Protein AF-A0A7V2SY42-F1 (afdb_monomer_lite)

Foldseek 3Di:
DDDPVRVVVVVVVCCVVCVVPDDPLVVQLVVLHDGCLCVPLVVVVVVCVVVVHDDPVSVVVSVVSLVSRNPPPDPPPDD

Radius of gyration: 15.06 Å; chains: 1; bounding box: 27×46×31 Å

Organism: NCBI:txid1156395

Structure (mmCIF, N/CA/C/O backbone):
data_AF-A0A7V2SY42-F1
#
_entry.id   AF-A0A7V2SY42-F1
#
loop_
_atom_site.group_PDB
_atom_site.id
_atom_site.type_symbol
_atom_site.label_atom_id
_atom_site.label_alt_id
_atom_site.label_comp_id
_atom_site.label_asym_id
_atom_site.label_entity_id
_atom_site.label_seq_id
_atom_site.pdbx_PDB_ins_code
_atom_site.Cartn_x
_atom_site.Cartn_y
_atom_site.Cartn_z
_atom_site.occupancy
_atom_site.B_iso_or_equiv
_atom_site.auth_seq_id
_atom_site.auth_comp_id
_atom_site.auth_asym_id
_atom_site.auth_atom_id
_atom_site.pdbx_PDB_model_num
ATOM 1 N N . GLY A 1 1 ? 17.212 -5.793 -12.464 1.00 78.88 1 GLY A N 1
ATOM 2 C CA . GLY A 1 1 ? 15.857 -5.569 -11.928 1.00 78.88 1 GLY A CA 1
ATOM 3 C C . GLY A 1 1 ? 15.040 -6.813 -12.176 1.00 78.88 1 GLY A C 1
ATOM 4 O O . GLY A 1 1 ? 15.429 -7.579 -13.048 1.00 78.88 1 GLY A O 1
ATOM 5 N N . LEU A 1 2 ? 13.970 -7.013 -11.409 1.00 92.62 2 LEU A N 1
ATOM 6 C CA . LEU A 1 2 ? 13.011 -8.088 -11.665 1.00 92.62 2 LEU A CA 1
ATOM 7 C C . LEU A 1 2 ? 12.253 -7.804 -12.966 1.00 92.62 2 LEU A C 1
ATOM 9 O O . LEU A 1 2 ? 11.977 -6.645 -13.289 1.00 92.62 2 LEU A O 1
ATOM 13 N N . THR A 1 3 ? 11.919 -8.856 -13.698 1.00 97.88 3 THR A N 1
ATOM 14 C CA . THR A 1 3 ? 10.903 -8.802 -14.747 1.00 97.88 3 THR A CA 1
ATOM 15 C C . THR A 1 3 ? 9.521 -8.602 -14.126 1.00 97.88 3 THR A C 1
ATOM 17 O O . THR A 1 3 ? 9.317 -8.784 -12.922 1.00 97.88 3 THR A O 1
ATOM 20 N N . ARG A 1 4 ? 8.549 -8.224 -14.959 1.00 95.88 4 ARG A N 1
ATOM 21 C CA . ARG A 1 4 ? 7.158 -8.094 -14.525 1.00 95.88 4 ARG A CA 1
ATOM 22 C C . ARG A 1 4 ? 6.624 -9.411 -13.955 1.00 95.88 4 ARG A C 1
ATOM 24 O O . ARG A 1 4 ? 6.069 -9.401 -12.864 1.00 95.88 4 ARG A O 1
ATOM 31 N N . ASP A 1 5 ? 6.851 -10.517 -14.655 1.00 97.75 5 ASP A N 1
ATOM 32 C CA . ASP A 1 5 ? 6.331 -11.832 -14.268 1.00 97.75 5 ASP A CA 1
ATOM 33 C C . ASP A 1 5 ? 6.936 -12.313 -12.940 1.00 97.75 5 ASP A C 1
ATOM 35 O O . ASP A 1 5 ? 6.230 -12.857 -12.094 1.00 97.75 5 ASP A O 1
ATOM 39 N N . GLU A 1 6 ? 8.228 -12.049 -12.706 1.00 98.06 6 GLU A N 1
ATOM 40 C CA . GLU A 1 6 ? 8.869 -12.340 -11.417 1.00 98.06 6 GLU A CA 1
ATOM 41 C C . GLU A 1 6 ? 8.271 -11.497 -10.282 1.00 98.06 6 GLU A C 1
ATOM 43 O O . GLU A 1 6 ? 8.012 -12.018 -9.198 1.00 98.06 6 GLU A O 1
ATOM 48 N N . ALA A 1 7 ? 8.024 -10.204 -10.518 1.00 97.38 7 ALA A N 1
ATOM 49 C CA . ALA A 1 7 ? 7.406 -9.331 -9.523 1.00 97.38 7 ALA A CA 1
ATOM 50 C C . ALA A 1 7 ? 5.964 -9.759 -9.198 1.00 97.38 7 ALA A C 1
ATOM 52 O O . ALA A 1 7 ? 5.589 -9.821 -8.028 1.00 97.38 7 ALA A O 1
ATOM 53 N N . GLU A 1 8 ? 5.170 -10.099 -10.214 1.00 97.81 8 GLU A N 1
ATOM 54 C CA . GLU A 1 8 ? 3.804 -10.600 -10.037 1.00 97.81 8 GLU A CA 1
ATOM 55 C C . GLU A 1 8 ? 3.788 -11.941 -9.297 1.00 97.81 8 GLU A C 1
ATOM 57 O O . GLU A 1 8 ? 3.010 -12.115 -8.358 1.00 97.81 8 GLU A O 1
ATOM 62 N N . GLY A 1 9 ? 4.696 -12.856 -9.647 1.00 98.38 9 GLY A N 1
ATOM 63 C CA . GLY A 1 9 ? 4.840 -14.141 -8.966 1.00 98.38 9 GLY A CA 1
ATOM 64 C C . GLY A 1 9 ? 5.124 -13.993 -7.470 1.00 98.38 9 GLY A C 1
ATOM 65 O O . GLY A 1 9 ? 4.510 -14.686 -6.660 1.00 98.38 9 GLY A O 1
ATOM 66 N N . LEU A 1 10 ? 5.990 -13.049 -7.084 1.00 97.94 10 LEU A N 1
ATOM 67 C CA . LEU A 1 10 ? 6.278 -12.763 -5.674 1.00 97.94 10 LEU A CA 1
ATOM 68 C C . LEU A 1 10 ? 5.055 -12.224 -4.922 1.00 97.94 10 LEU A C 1
ATOM 70 O O . LEU A 1 10 ? 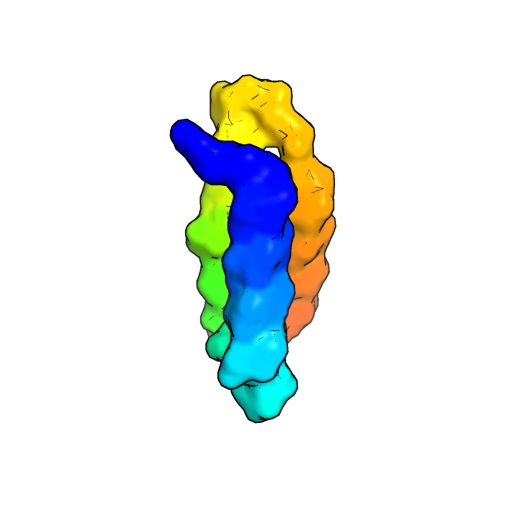4.811 -12.624 -3.784 1.00 97.94 10 LEU A O 1
ATOM 74 N N . VAL A 1 11 ? 4.275 -11.335 -5.544 1.00 96.81 11 VAL A N 1
ATOM 75 C CA . VAL A 1 11 ? 3.050 -10.795 -4.932 1.00 96.81 11 VAL A CA 1
ATOM 76 C C . VAL A 1 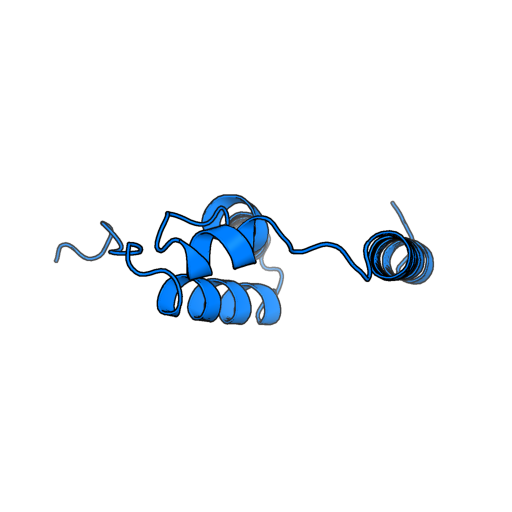11 ? 2.030 -11.910 -4.697 1.00 96.81 11 VAL A C 1
ATOM 78 O O . VAL A 1 11 ? 1.487 -12.019 -3.598 1.00 96.81 11 VAL A O 1
ATOM 81 N N . LEU A 1 12 ? 1.807 -12.767 -5.697 1.00 98.19 12 LEU A N 1
ATOM 82 C CA . LEU A 1 12 ? 0.861 -13.880 -5.595 1.00 98.19 12 LEU A CA 1
ATOM 83 C C . LEU A 1 12 ? 1.283 -14.911 -4.538 1.00 98.19 12 LEU A C 1
ATOM 85 O O . LEU A 1 12 ? 0.439 -15.388 -3.782 1.00 98.19 12 LEU A O 1
ATOM 89 N N . ASP A 1 13 ? 2.578 -15.214 -4.441 1.00 98.31 13 ASP A N 1
ATOM 90 C CA . ASP A 1 13 ? 3.120 -16.123 -3.425 1.00 98.31 13 ASP A CA 1
ATOM 91 C C . ASP A 1 13 ? 2.899 -15.596 -1.998 1.00 98.31 13 ASP A C 1
ATOM 93 O O . ASP A 1 13 ? 2.488 -16.352 -1.115 1.00 98.31 13 ASP A O 1
ATOM 97 N N . VAL A 1 14 ? 3.094 -14.291 -1.769 1.00 97.00 14 VAL A N 1
ATOM 98 C CA . VAL A 1 14 ? 2.774 -13.663 -0.477 1.00 97.00 14 VAL A CA 1
ATOM 99 C C . VAL A 1 14 ? 1.280 -13.772 -0.184 1.00 97.00 14 VAL A C 1
ATOM 101 O O . VAL A 1 14 ? 0.917 -14.191 0.915 1.00 97.00 14 VAL A O 1
ATOM 104 N N . CYS A 1 15 ? 0.417 -13.455 -1.155 1.00 96.62 15 CYS A N 1
ATOM 105 C CA . CYS A 1 15 ? -1.031 -13.566 -0.988 1.00 96.62 15 CYS A CA 1
ATOM 106 C C . CYS A 1 15 ? -1.465 -14.982 -0.586 1.00 96.62 15 CYS A C 1
ATOM 108 O O . CYS A 1 15 ? -2.279 -15.118 0.326 1.00 96.62 15 CYS A O 1
ATOM 110 N N . GLU A 1 16 ? -0.906 -16.024 -1.209 1.00 98.06 16 GLU A N 1
ATOM 111 C CA . GLU A 1 16 ? -1.237 -17.410 -0.860 1.00 98.06 16 GLU A CA 1
ATOM 112 C C . GLU A 1 16 ? -0.724 -17.774 0.539 1.00 98.06 16 GLU A C 1
ATOM 114 O O . GLU A 1 16 ? -1.472 -18.297 1.366 1.00 98.06 16 GLU A O 1
ATOM 119 N N . LYS A 1 17 ? 0.535 -17.443 0.850 1.00 98.06 17 LYS A N 1
ATOM 120 C CA . LYS A 1 17 ? 1.154 -17.764 2.148 1.00 98.06 17 LYS A CA 1
ATOM 121 C C . LYS A 1 17 ? 0.502 -17.049 3.325 1.00 98.06 17 LYS A C 1
ATOM 123 O O . LYS A 1 17 ? 0.555 -17.555 4.443 1.00 98.06 17 LYS A O 1
ATOM 128 N N . THR A 1 18 ? -0.093 -15.879 3.100 1.00 96.00 18 THR A N 1
ATOM 129 C CA . THR A 1 18 ? -0.723 -15.073 4.154 1.00 96.00 18 THR A CA 1
ATOM 130 C C . THR A 1 18 ? -2.237 -14.971 4.005 1.00 96.00 18 THR A C 1
ATOM 132 O O . THR A 1 18 ? -2.831 -14.042 4.547 1.00 96.00 18 THR A O 1
ATOM 135 N N . ARG A 1 19 ? -2.872 -15.903 3.288 1.00 96.69 19 ARG A N 1
ATOM 136 C CA . ARG A 1 19 ? -4.314 -15.879 2.984 1.00 96.69 19 ARG A CA 1
ATOM 137 C C . ARG A 1 19 ? -5.231 -15.756 4.205 1.00 96.69 19 ARG A C 1
ATOM 139 O O . ARG A 1 19 ? -6.260 -15.096 4.125 1.00 96.69 19 ARG A O 1
ATOM 146 N N . ASP A 1 20 ? -4.839 -16.350 5.331 1.00 96.88 20 ASP A N 1
ATOM 147 C CA . ASP A 1 20 ? -5.620 -16.334 6.576 1.00 96.88 20 ASP A CA 1
ATOM 148 C C . ASP A 1 20 ? -5.182 -15.201 7.526 1.00 96.88 20 ASP A C 1
ATOM 150 O O . ASP A 1 20 ? -5.721 -15.046 8.624 1.00 96.88 20 ASP A O 1
ATOM 154 N N . ASN A 1 21 ? -4.186 -14.401 7.130 1.00 95.88 21 ASN A N 1
ATOM 155 C CA . ASN A 1 21 ? -3.668 -13.309 7.941 1.00 95.88 21 ASN A CA 1
ATOM 156 C C . ASN A 1 21 ? -4.513 -12.040 7.775 1.00 95.88 21 ASN A C 1
ATOM 158 O O . ASN A 1 21 ? -4.925 -11.670 6.677 1.00 95.88 21 ASN A O 1
ATOM 162 N N . THR A 1 22 ? -4.688 -11.301 8.868 1.00 94.75 22 THR A N 1
ATOM 163 C CA . THR A 1 22 ? -5.254 -9.949 8.825 1.00 94.75 22 THR A CA 1
ATOM 164 C C . THR A 1 22 ? -4.121 -8.932 8.740 1.00 94.75 22 THR A C 1
ATOM 166 O O . THR A 1 22 ? -3.292 -8.859 9.650 1.00 94.75 22 THR A O 1
ATOM 169 N N . SER A 1 23 ? -4.098 -8.106 7.691 1.00 93.62 23 SER A N 1
ATOM 170 C CA . SER A 1 23 ? -3.069 -7.068 7.540 1.00 93.62 23 SER A CA 1
ATOM 171 C C . SER A 1 23 ? -3.084 -6.077 8.711 1.00 93.62 23 SER A C 1
ATOM 173 O O . SER A 1 23 ? -4.145 -5.737 9.240 1.00 93.62 23 SER A O 1
ATOM 175 N N . SER A 1 24 ? -1.907 -5.590 9.116 1.00 94.25 24 SER A N 1
ATOM 176 C CA . SER A 1 24 ? -1.768 -4.587 10.186 1.00 94.25 24 SER A CA 1
ATOM 177 C C . SER A 1 24 ? -2.603 -3.338 9.900 1.00 94.25 24 SER A C 1
ATOM 179 O O . SER A 1 24 ? -3.352 -2.888 10.759 1.00 94.25 24 SER A O 1
ATOM 181 N N . MET A 1 25 ? -2.580 -2.865 8.654 1.00 94.50 25 MET A N 1
ATOM 182 C CA . MET A 1 25 ? -3.351 -1.707 8.205 1.00 94.50 25 MET A CA 1
ATOM 183 C C . MET A 1 25 ? -4.868 -1.889 8.384 1.00 94.50 25 MET A C 1
ATOM 185 O O . MET A 1 25 ? -5.547 -0.959 8.815 1.00 94.50 25 MET A O 1
ATOM 189 N N . LEU A 1 26 ? -5.419 -3.080 8.110 1.00 94.88 26 LEU A N 1
ATOM 190 C CA . LEU A 1 26 ? -6.834 -3.356 8.383 1.00 94.88 26 LEU A CA 1
ATOM 191 C C . LEU A 1 26 ? -7.112 -3.372 9.891 1.00 94.88 26 LEU A C 1
ATOM 193 O O . LEU A 1 26 ? -8.119 -2.826 10.339 1.00 94.88 26 LEU A O 1
ATOM 197 N N . GLN A 1 27 ? -6.214 -3.953 10.690 1.00 95.19 27 GLN A N 1
ATOM 198 C CA . GLN A 1 27 ? -6.347 -3.921 12.147 1.00 95.19 27 GLN A CA 1
ATOM 199 C C . GLN A 1 27 ? -6.338 -2.486 12.686 1.00 95.19 27 GLN A C 1
ATOM 201 O O . GLN A 1 27 ? -7.109 -2.189 13.596 1.00 95.19 27 GLN A O 1
ATOM 206 N N . ASP A 1 28 ? -5.514 -1.599 12.125 1.00 95.31 28 ASP A N 1
ATOM 207 C CA . ASP A 1 28 ? -5.469 -0.187 12.509 1.00 95.31 28 ASP A CA 1
ATOM 208 C C . ASP A 1 28 ? -6.777 0.536 12.191 1.00 95.31 28 ASP A C 1
ATOM 210 O O . ASP A 1 28 ? -7.330 1.226 13.050 1.00 95.31 28 ASP A O 1
ATOM 214 N N . VAL A 1 29 ? -7.334 0.309 10.996 1.00 94.19 29 VAL A N 1
ATOM 215 C CA . VAL A 1 29 ? -8.653 0.840 10.617 1.00 94.19 29 VAL A CA 1
ATOM 216 C C . VAL A 1 29 ? -9.725 0.376 11.607 1.00 94.19 29 VAL A C 1
ATOM 218 O O . VAL A 1 29 ? -10.490 1.196 12.119 1.00 94.19 29 VAL A O 1
ATOM 221 N N . LEU A 1 30 ? -9.754 -0.919 11.936 1.00 93.69 30 LEU A N 1
ATOM 222 C CA . LEU A 1 30 ? -10.729 -1.487 12.873 1.00 93.69 30 LEU A CA 1
ATOM 223 C C . LEU A 1 30 ? -10.559 -0.948 14.303 1.00 93.69 30 LEU A C 1
ATOM 225 O O . LEU A 1 30 ? -11.551 -0.710 14.992 1.00 93.69 30 LEU A O 1
ATOM 229 N N . LYS A 1 31 ? -9.318 -0.713 14.745 1.00 93.44 31 LYS A N 1
ATOM 230 C CA . LYS A 1 31 ? -8.997 -0.111 16.051 1.00 93.44 31 LYS A CA 1
ATOM 231 C C . LYS A 1 31 ? -9.183 1.412 16.069 1.00 93.44 31 LYS A C 1
ATOM 233 O O . LYS A 1 31 ? -9.183 2.009 17.145 1.00 93.44 31 LYS A O 1
ATOM 238 N N . GLY A 1 32 ? -9.344 2.050 14.909 1.00 89.50 32 GLY A N 1
ATOM 239 C CA . GLY A 1 32 ? -9.382 3.507 14.776 1.00 89.50 32 GLY A CA 1
ATOM 240 C C . GLY A 1 32 ? -8.039 4.183 15.083 1.00 89.50 32 GLY A C 1
ATOM 241 O O . GLY A 1 32 ? -8.022 5.334 15.532 1.00 89.50 32 GLY A O 1
ATOM 242 N N . THR A 1 33 ? -6.927 3.472 14.893 1.00 89.25 33 THR A N 1
ATOM 243 C CA . THR A 1 33 ? -5.559 3.988 15.041 1.00 89.25 33 THR A CA 1
ATOM 244 C C . THR A 1 33 ? -5.029 4.533 13.712 1.00 89.25 33 THR A C 1
ATOM 246 O O . THR A 1 33 ? -5.720 4.524 12.694 1.00 89.25 33 THR A O 1
ATOM 249 N N . HIS A 1 34 ? -3.830 5.117 13.738 1.00 91.12 34 HIS A N 1
ATOM 250 C CA . HIS A 1 34 ? -3.175 5.587 12.521 1.00 91.12 34 HIS A CA 1
ATOM 251 C C . HIS A 1 34 ? -2.670 4.391 11.713 1.00 91.12 34 HIS A C 1
ATOM 253 O O . HIS A 1 34 ? -2.108 3.469 12.295 1.00 91.12 34 HIS A O 1
ATOM 259 N N . THR A 1 35 ? -2.867 4.430 10.399 1.00 95.38 35 THR A N 1
ATOM 260 C CA . THR A 1 35 ? -2.344 3.430 9.465 1.00 95.38 35 THR A CA 1
ATOM 261 C C . THR A 1 35 ? -0.991 3.866 8.913 1.00 95.38 35 THR A C 1
ATOM 263 O O . THR A 1 35 ? -0.692 5.054 8.830 1.00 95.38 35 THR A O 1
ATOM 266 N N . GLU A 1 36 ? -0.198 2.915 8.427 1.00 95.94 36 GLU A N 1
ATOM 267 C CA . GLU A 1 36 ? 1.076 3.195 7.747 1.00 95.94 36 GLU A CA 1
ATOM 268 C C . GLU A 1 36 ? 0.904 3.600 6.264 1.00 95.94 36 GLU A C 1
ATOM 270 O O . GLU A 1 36 ? 1.862 3.572 5.492 1.00 95.94 36 GLU A O 1
ATOM 275 N N . ILE A 1 37 ? -0.311 3.973 5.829 1.00 96.81 37 ILE A N 1
ATOM 276 C CA . ILE A 1 37 ? -0.644 4.189 4.408 1.00 96.81 37 ILE A CA 1
ATOM 277 C C . ILE A 1 37 ? 0.242 5.240 3.725 1.00 96.81 37 ILE A C 1
ATOM 279 O O . ILE A 1 37 ? 0.634 5.060 2.570 1.00 96.81 37 ILE A O 1
ATOM 283 N N . ASP A 1 38 ? 0.602 6.308 4.439 1.00 96.06 38 ASP A N 1
ATOM 284 C CA . ASP A 1 38 ? 1.467 7.371 3.916 1.00 96.06 38 ASP A CA 1
ATOM 285 C C . ASP A 1 38 ? 2.899 6.889 3.668 1.00 96.06 38 ASP A C 1
ATOM 287 O O . ASP A 1 38 ? 3.553 7.345 2.734 1.00 96.06 38 ASP A O 1
ATOM 291 N N . TYR A 1 39 ? 3.377 5.935 4.466 1.00 96.31 39 TYR A N 1
ATOM 292 C CA . TYR A 1 39 ? 4.737 5.412 4.363 1.00 96.31 39 TYR A CA 1
ATOM 293 C C . TYR A 1 39 ? 4.871 4.314 3.305 1.00 96.31 39 TYR A C 1
ATOM 295 O O . TYR A 1 39 ? 5.970 4.091 2.804 1.00 96.31 39 TYR A O 1
ATOM 303 N N . ILE A 1 40 ? 3.769 3.649 2.944 1.00 96.75 40 ILE A N 1
ATO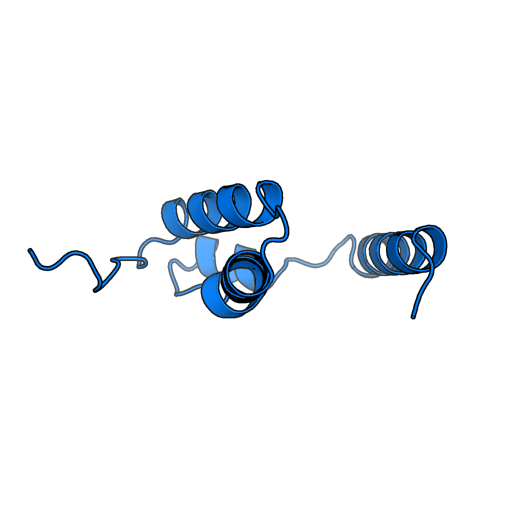M 304 C CA . ILE A 1 40 ? 3.755 2.587 1.931 1.00 96.75 40 ILE A CA 1
ATOM 305 C C . ILE A 1 40 ? 3.303 3.158 0.583 1.00 96.75 40 ILE A C 1
ATOM 307 O O . ILE A 1 40 ? 4.128 3.455 -0.280 1.00 96.75 40 ILE A O 1
ATOM 311 N N . ASN A 1 41 ? 1.998 3.356 0.386 1.00 98.00 41 ASN A N 1
ATOM 312 C CA . ASN A 1 41 ? 1.467 3.848 -0.885 1.00 98.00 41 ASN A CA 1
ATOM 313 C C . ASN A 1 41 ? 1.748 5.345 -1.068 1.00 98.00 41 ASN A C 1
ATOM 315 O O . ASN A 1 41 ? 2.071 5.766 -2.178 1.00 98.00 41 ASN A O 1
ATOM 319 N N . GLY A 1 42 ? 1.701 6.138 0.008 1.00 97.94 42 GLY A N 1
ATOM 320 C CA . GLY A 1 42 ? 2.040 7.564 -0.043 1.00 97.94 42 GLY A CA 1
ATOM 321 C C . GLY A 1 42 ? 3.482 7.817 -0.500 1.00 97.94 42 GLY A C 1
ATOM 322 O O . GLY A 1 42 ? 3.707 8.686 -1.343 1.00 97.94 42 GLY A O 1
ATOM 323 N N . ALA A 1 43 ? 4.439 6.995 -0.059 1.00 98.25 43 ALA A N 1
ATOM 324 C CA . ALA A 1 43 ? 5.823 7.054 -0.526 1.00 98.25 43 ALA A CA 1
ATOM 325 C C . ALA A 1 43 ? 5.937 6.744 -2.029 1.00 98.25 43 ALA A C 1
ATOM 327 O O . ALA A 1 43 ? 6.639 7.447 -2.755 1.00 98.25 43 ALA A O 1
ATOM 328 N N . VAL A 1 44 ? 5.198 5.747 -2.536 1.00 98.38 44 VAL A N 1
ATOM 329 C CA . VAL A 1 44 ? 5.139 5.460 -3.983 1.00 98.38 44 VAL A CA 1
ATOM 330 C C . VAL A 1 44 ? 4.557 6.645 -4.757 1.00 98.38 44 VAL A C 1
ATOM 332 O O . VAL A 1 44 ? 5.070 6.988 -5.821 1.00 98.38 44 VAL A O 1
ATOM 335 N N . VAL A 1 45 ? 3.533 7.315 -4.219 1.00 98.50 45 VAL A N 1
ATOM 336 C CA . VAL A 1 45 ? 2.957 8.530 -4.819 1.00 98.50 45 VAL A CA 1
ATOM 337 C C . VAL A 1 45 ? 3.970 9.674 -4.866 1.00 98.50 45 VAL A C 1
ATOM 339 O O . VAL A 1 45 ? 4.080 10.345 -5.894 1.00 98.50 45 VAL A O 1
ATOM 342 N N . GLU A 1 46 ? 4.723 9.905 -3.789 1.00 98.12 46 GLU A N 1
ATOM 343 C CA . GLU A 1 46 ? 5.778 10.925 -3.766 1.00 98.12 46 GLU A CA 1
ATOM 344 C C . GLU A 1 46 ? 6.859 10.631 -4.815 1.00 98.12 46 GLU A C 1
ATOM 346 O O . GLU A 1 46 ? 7.261 11.517 -5.574 1.00 98.12 46 GLU A O 1
ATOM 351 N N . MET A 1 47 ? 7.284 9.371 -4.909 1.00 98.31 47 MET A N 1
ATOM 352 C CA . MET A 1 47 ? 8.276 8.932 -5.887 1.00 98.31 47 MET A CA 1
ATOM 353 C C . MET A 1 47 ? 7.751 9.066 -7.320 1.00 98.31 47 MET A C 1
ATOM 355 O O . MET A 1 47 ? 8.448 9.617 -8.169 1.00 98.31 47 MET A O 1
ATOM 359 N N . GLY A 1 48 ? 6.509 8.656 -7.591 1.00 98.00 48 GLY A N 1
ATOM 360 C CA . GLY A 1 48 ? 5.878 8.820 -8.903 1.00 98.00 48 GLY A CA 1
ATOM 361 C C . GLY A 1 48 ? 5.870 10.280 -9.355 1.00 98.00 48 GLY A C 1
ATOM 362 O O . GLY A 1 48 ? 6.323 10.592 -10.455 1.00 98.00 48 GLY A O 1
ATOM 363 N N . LYS A 1 49 ? 5.495 11.205 -8.461 1.00 97.50 49 LYS A N 1
ATOM 364 C CA . LYS A 1 49 ? 5.565 12.653 -8.725 1.00 97.50 49 LYS A CA 1
ATOM 365 C C . LYS A 1 49 ? 6.990 13.123 -9.015 1.00 97.50 49 LYS A C 1
ATOM 367 O O . LYS A 1 49 ? 7.197 13.884 -9.954 1.00 97.50 49 LYS A O 1
ATOM 372 N N . ARG A 1 50 ? 7.970 12.668 -8.226 1.00 98.25 50 ARG A N 1
ATOM 373 C CA . ARG A 1 50 ? 9.382 13.061 -8.366 1.00 98.25 50 ARG A CA 1
ATOM 374 C C . ARG A 1 50 ? 9.980 12.641 -9.709 1.00 98.25 50 ARG A C 1
ATOM 376 O O . ARG A 1 50 ? 10.781 13.385 -10.264 1.00 98.25 50 ARG A O 1
ATOM 383 N N . TYR A 1 51 ? 9.605 11.468 -10.213 1.00 98.06 51 TYR A N 1
ATOM 384 C CA . TYR A 1 51 ? 10.166 10.899 -11.442 1.00 98.06 51 TYR A CA 1
ATOM 385 C C . TYR A 1 51 ? 9.239 11.009 -12.661 1.00 98.06 51 TYR A C 1
ATOM 387 O O . TYR A 1 51 ? 9.598 10.523 -13.730 1.00 98.06 51 TYR A O 1
ATOM 395 N N . GLY A 1 52 ? 8.069 11.642 -12.527 1.00 97.75 52 GLY A N 1
ATOM 396 C CA . GLY A 1 52 ? 7.092 11.763 -13.613 1.00 97.75 52 GLY A CA 1
ATOM 397 C C . GLY A 1 52 ? 6.470 10.426 -14.033 1.00 97.75 52 GLY A C 1
ATOM 398 O O . GLY A 1 52 ? 6.133 10.252 -15.200 1.00 97.75 52 GLY A O 1
ATOM 399 N N . VAL A 1 53 ? 6.352 9.475 -13.101 1.00 98.12 53 VAL A N 1
ATOM 400 C CA . VAL A 1 53 ? 5.748 8.155 -13.328 1.00 98.12 53 VAL A CA 1
ATOM 401 C C . VAL A 1 53 ? 4.314 8.164 -12.818 1.00 98.12 53 VAL A C 1
ATOM 403 O O . VAL A 1 53 ? 4.061 8.528 -11.667 1.00 98.12 53 VAL A O 1
ATOM 406 N N . ASP A 1 54 ? 3.383 7.734 -13.668 1.00 97.62 54 ASP A N 1
ATOM 407 C CA . ASP A 1 54 ? 1.986 7.592 -13.278 1.00 97.62 54 ASP A CA 1
ATOM 408 C C . ASP A 1 54 ? 1.789 6.415 -12.310 1.00 97.62 54 ASP A C 1
ATOM 410 O O . ASP A 1 54 ? 2.280 5.305 -12.517 1.00 97.62 54 ASP A O 1
ATOM 414 N N . VAL A 1 55 ? 1.081 6.695 -11.218 1.00 98.12 55 VAL A N 1
ATOM 415 C CA . VAL A 1 55 ? 0.835 5.780 -10.097 1.00 98.12 55 VAL A CA 1
ATOM 416 C C . VAL A 1 55 ? -0.584 5.966 -9.551 1.00 98.12 55 VAL A C 1
ATOM 418 O O . VAL A 1 55 ? -0.804 5.864 -8.341 1.00 98.12 55 VAL A O 1
ATOM 421 N N . GLU A 1 56 ? -1.547 6.254 -10.430 1.00 98.00 56 GLU A N 1
ATOM 422 C CA . GLU A 1 56 ? -2.953 6.534 -10.102 1.00 98.00 56 GLU A CA 1
ATOM 423 C C . GLU A 1 56 ? -3.550 5.539 -9.090 1.00 98.00 56 GLU A C 1
ATOM 425 O O . GLU A 1 56 ? -4.116 5.946 -8.073 1.00 98.00 56 GLU A O 1
ATOM 430 N N . THR A 1 57 ? -3.320 4.235 -9.275 1.00 98.19 57 THR A N 1
ATOM 431 C CA . THR A 1 57 ? -3.794 3.197 -8.343 1.00 98.19 57 THR A CA 1
ATOM 432 C C . THR A 1 57 ? -3.319 3.438 -6.906 1.00 98.19 57 THR A C 1
ATOM 434 O O . THR A 1 57 ? -4.104 3.323 -5.966 1.00 98.19 57 THR A O 1
ATOM 437 N N . ASN A 1 58 ? -2.056 3.827 -6.705 1.00 98.44 58 ASN A N 1
ATOM 438 C CA . ASN A 1 58 ? -1.534 4.123 -5.367 1.00 98.44 58 ASN A CA 1
ATOM 439 C C . ASN A 1 58 ? -2.156 5.393 -4.777 1.00 98.44 58 ASN A C 1
ATOM 441 O O . ASN A 1 58 ? -2.382 5.450 -3.569 1.00 98.44 58 ASN A O 1
ATOM 445 N N . GLN A 1 59 ? -2.468 6.394 -5.605 1.00 98.31 59 GLN A N 1
ATOM 446 C CA . GLN A 1 59 ? -3.124 7.629 -5.161 1.00 98.31 59 GLN A CA 1
ATOM 447 C C . GLN A 1 59 ? -4.547 7.351 -4.666 1.00 98.31 59 GLN A C 1
ATOM 449 O O . GLN A 1 59 ? -4.931 7.805 -3.582 1.00 98.31 59 GLN A O 1
ATOM 454 N N . ILE A 1 60 ? -5.303 6.557 -5.429 1.00 98.19 60 ILE A N 1
ATOM 455 C CA . ILE A 1 60 ? -6.665 6.149 -5.078 1.00 98.19 60 ILE A CA 1
ATOM 456 C C . ILE A 1 60 ? -6.648 5.328 -3.786 1.00 98.19 60 ILE A C 1
ATOM 458 O O . ILE A 1 60 ? -7.349 5.676 -2.836 1.00 98.19 60 ILE A O 1
ATOM 462 N N . LEU A 1 61 ? -5.807 4.291 -3.702 1.00 97.69 61 LEU A N 1
ATOM 463 C CA . LEU A 1 61 ? -5.713 3.444 -2.507 1.00 97.69 61 LEU A CA 1
ATOM 464 C C . LEU A 1 61 ? -5.307 4.239 -1.261 1.00 97.69 61 LEU A C 1
ATOM 466 O O . LEU A 1 61 ? -5.915 4.064 -0.204 1.00 97.69 61 LEU A O 1
ATOM 470 N N . THR A 1 62 ? -4.347 5.159 -1.394 1.00 97.12 62 THR A N 1
ATOM 471 C CA . THR A 1 62 ? -3.948 6.054 -0.297 1.00 97.12 62 THR A CA 1
ATOM 472 C C . THR A 1 62 ? -5.144 6.854 0.208 1.00 97.12 62 THR A C 1
ATOM 474 O O . THR A 1 62 ? -5.425 6.868 1.404 1.00 97.12 62 THR A O 1
ATOM 477 N N . SER A 1 63 ? -5.895 7.473 -0.704 1.00 95.81 63 SER A N 1
ATOM 478 C CA . SER A 1 63 ? -7.045 8.316 -0.364 1.00 95.81 63 SER A CA 1
ATOM 479 C C . SER A 1 63 ? -8.166 7.522 0.314 1.00 95.81 63 SER A C 1
ATOM 481 O O . SER A 1 63 ? -8.724 7.967 1.317 1.00 95.81 63 SER A O 1
ATOM 483 N N . LEU A 1 64 ? -8.463 6.320 -0.186 1.00 96.00 64 LEU A N 1
ATOM 484 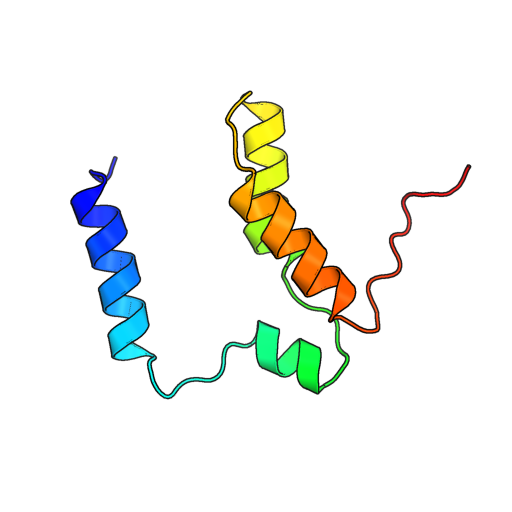C CA . LEU A 1 64 ? -9.493 5.449 0.381 1.00 96.00 64 LEU A CA 1
ATOM 485 C C . LEU A 1 64 ? -9.142 4.995 1.802 1.00 96.00 64 LEU A C 1
ATOM 487 O O . LEU A 1 64 ? -9.976 5.082 2.702 1.00 96.00 64 LEU A O 1
ATOM 491 N N . VAL A 1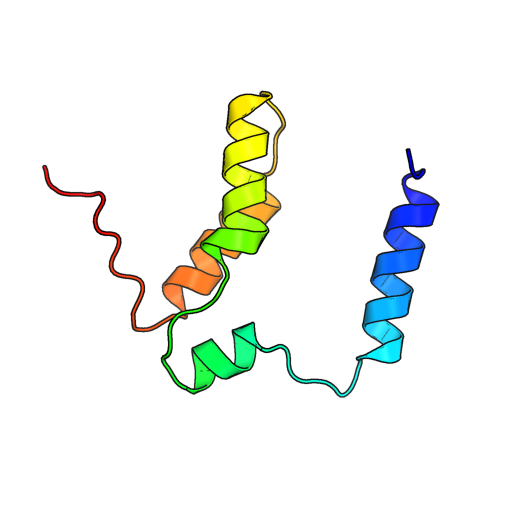 65 ? -7.905 4.555 2.040 1.00 94.94 65 VAL A N 1
ATOM 492 C CA . VAL A 1 65 ? -7.487 4.104 3.376 1.00 94.94 65 VAL A CA 1
ATOM 493 C C . VAL A 1 65 ? -7.422 5.268 4.366 1.00 94.94 65 VAL A C 1
ATOM 495 O O . VAL A 1 65 ? -7.824 5.103 5.522 1.00 94.94 65 VAL A O 1
ATOM 498 N N . LYS A 1 66 ? -7.000 6.462 3.930 1.00 93.19 66 LYS A N 1
ATOM 499 C CA . LYS A 1 66 ? -7.089 7.679 4.752 1.00 93.19 66 LYS A CA 1
ATOM 500 C C . LYS A 1 66 ? -8.527 7.980 5.164 1.00 93.19 66 LYS A C 1
ATOM 502 O O . LYS A 1 66 ? -8.768 8.242 6.336 1.00 93.19 66 LYS A O 1
ATOM 507 N N . ALA A 1 67 ? -9.482 7.875 4.238 1.00 92.00 67 ALA A N 1
ATOM 508 C CA . ALA A 1 67 ? -10.897 8.107 4.528 1.00 92.00 67 ALA A CA 1
ATOM 509 C C . ALA A 1 67 ? -11.483 7.087 5.523 1.00 92.00 67 ALA A C 1
ATOM 511 O O . ALA A 1 67 ? -12.338 7.434 6.336 1.00 92.00 67 ALA A O 1
ATOM 512 N N . LEU A 1 68 ? -11.010 5.837 5.493 1.00 91.62 68 LEU A N 1
ATOM 513 C CA . LEU A 1 68 ? -11.390 4.805 6.466 1.00 91.62 68 LEU A CA 1
ATOM 514 C C . LEU A 1 68 ? -10.730 5.009 7.842 1.00 91.62 68 LEU A C 1
ATOM 516 O O . LEU A 1 68 ? -11.265 4.576 8.865 1.00 91.62 68 LEU A O 1
ATOM 520 N N . SER A 1 69 ? -9.575 5.673 7.886 1.00 85.00 69 SER A N 1
ATOM 521 C CA . SER A 1 69 ? -8.796 5.892 9.104 1.00 85.00 69 SER A CA 1
ATOM 522 C C . SER A 1 69 ? -9.341 7.093 9.888 1.00 85.00 69 SER A C 1
ATOM 524 O O . SER A 1 69 ? -9.129 8.246 9.522 1.00 85.00 69 SER A O 1
ATOM 526 N N . LYS A 1 70 ? -9.989 6.849 11.038 1.00 69.12 70 LYS A N 1
ATOM 527 C CA . LYS A 1 70 ? -10.644 7.882 11.883 1.00 69.12 70 LYS A CA 1
ATOM 528 C C . LYS A 1 70 ? -9.738 9.030 12.375 1.00 69.12 70 LYS A C 1
ATOM 530 O O . LYS A 1 70 ? -10.249 9.985 12.954 1.00 69.12 70 LYS A O 1
A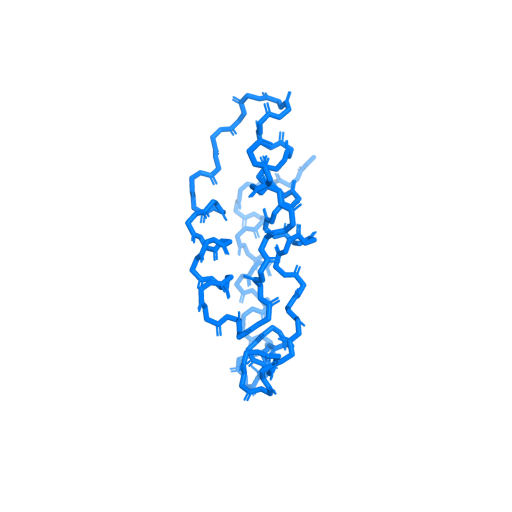TOM 535 N N . LYS A 1 71 ? -8.414 8.940 12.201 1.00 64.31 71 LYS A N 1
ATOM 536 C CA . LYS A 1 71 ? -7.424 9.927 12.674 1.00 64.31 71 LYS A CA 1
ATOM 537 C C . LYS A 1 71 ? -6.589 10.599 11.578 1.00 64.31 71 LYS A C 1
ATOM 539 O O . LYS A 1 71 ? -5.691 11.368 11.918 1.00 64.31 71 LYS A O 1
ATOM 544 N N . HIS A 1 72 ? -6.884 10.388 10.296 1.00 56.56 72 HIS A N 1
ATOM 545 C CA . HIS A 1 72 ? -6.231 11.144 9.220 1.00 56.56 72 HIS A CA 1
ATOM 546 C C . HIS A 1 72 ? -6.873 12.526 9.059 1.00 56.56 72 HIS A C 1
ATOM 548 O O . HIS A 1 72 ? -7.647 12.783 8.146 1.00 56.56 72 HIS A O 1
ATOM 554 N N . ILE A 1 73 ? -6.560 13.429 9.988 1.00 52.31 73 ILE A N 1
ATOM 555 C CA . ILE A 1 73 ? -6.710 14.867 9.758 1.00 52.31 73 ILE A CA 1
ATOM 556 C C . ILE A 1 73 ? -5.388 15.330 9.146 1.00 52.31 73 ILE A C 1
ATOM 558 O O . ILE A 1 73 ? -4.371 15.384 9.842 1.00 52.31 73 ILE A O 1
ATOM 562 N N . ASP A 1 74 ? -5.392 15.632 7.847 1.00 53.12 74 ASP A N 1
ATOM 563 C CA . ASP A 1 74 ? -4.238 16.229 7.174 1.00 53.12 74 ASP A CA 1
ATOM 564 C C . ASP A 1 74 ? -3.913 17.587 7.820 1.00 53.12 74 ASP A C 1
ATOM 566 O O . ASP A 1 74 ? -4.722 18.514 7.822 1.00 53.12 74 ASP A O 1
ATOM 570 N N . LYS A 1 75 ? -2.687 17.734 8.337 1.00 45.22 75 LYS A N 1
ATOM 571 C CA . LYS A 1 75 ? -2.130 19.014 8.817 1.00 45.22 75 LYS A CA 1
ATOM 572 C C . LYS A 1 75 ? -1.600 19.901 7.675 1.00 45.22 75 LYS A C 1
ATOM 574 O O . LYS A 1 75 ? -0.746 20.751 7.912 1.00 45.22 75 LYS A O 1
ATOM 579 N N . THR A 1 76 ? -2.067 19.723 6.439 1.00 46.19 76 THR A N 1
ATOM 580 C CA . THR A 1 76 ? -1.526 20.441 5.262 1.00 46.19 76 THR A CA 1
ATOM 581 C C . THR A 1 76 ? -2.603 21.124 4.415 1.00 46.19 76 THR A C 1
ATOM 583 O O . THR A 1 76 ? -2.411 21.388 3.235 1.00 46.19 76 THR A O 1
ATOM 586 N N . GLN A 1 77 ? -3.718 21.500 5.039 1.00 42.75 77 GLN A N 1
ATOM 587 C CA . GLN A 1 77 ? -4.556 22.604 4.565 1.00 42.75 77 GLN A CA 1
ATOM 588 C C . GLN A 1 77 ? -4.793 23.587 5.719 1.00 42.75 77 GLN A C 1
ATOM 590 O O . GLN A 1 77 ? -5.902 23.735 6.221 1.00 42.75 77 GLN A O 1
ATOM 595 N N . SER A 1 78 ? -3.721 24.248 6.162 1.00 35.50 78 SER A N 1
ATOM 596 C CA . SER A 1 78 ? -3.868 25.631 6.616 1.00 35.50 78 SER A CA 1
ATOM 597 C C . SER A 1 78 ? -3.794 26.504 5.370 1.00 35.50 78 SER A C 1
ATOM 599 O O . SER A 1 78 ? -2.866 26.352 4.575 1.00 35.50 78 SER A O 1
ATOM 601 N N . LEU A 1 79 ? -4.824 27.333 5.209 1.00 36.62 79 LEU A N 1
ATOM 602 C CA . LEU A 1 79 ? -4.907 28.437 4.253 1.00 36.62 79 LEU A CA 1
ATOM 603 C C . LEU A 1 79 ? -3.683 29.358 4.338 1.00 36.62 79 LEU A C 1
ATOM 605 O O . LEU A 1 79 ? -3.150 29.516 5.463 1.00 36.62 79 LEU A O 1
#

Sequence (79 aa):
GLTRDEAEGLVLDVCEKTRDNTSSMLQDVLKGTHTEIDYINGAVVEMGKRYGVDVETNQILTSLVKALSKKHIDKTQSL

pLDDT: mean 90.12, std 15.96, range [35.5, 98.5]

Secondary structure (DSSP, 8-state):
---HHHHHHHHHHHHHHTTTPPPHHHHHHHHT---SHIIIIIHHHHHHHHHT---HHHHHHHHHHHHHSTT---TT---

InterPro domains:
  IPR008927 6-phosphogluconate dehydrogenase-like, C-terminal domain superfamily [SSF48179] (3-68)
  IPR013328 6-phosphogluconate dehydrogenase, domain 2 [G3DSA:1.10.1040.10] (2-77)
  IPR013752 Ketopantoate reductase, C-terminal domain [PF08546] (3-68)
  IPR050838 2-dehydropantoate 2-reductase-like [PTHR43765] (10-70)